Protein AF-A0A2P6PQ48-F1 (afdb_monomer_lite)

Radius of gyration: 16.37 Å; chains: 1; bounding box: 38×33×45 Å

pLDDT: mean 75.53, std 16.06, range [38.94, 94.44]

Structure (mmCIF, N/CA/C/O backbone):
data_AF-A0A2P6PQ48-F1
#
_entry.id   AF-A0A2P6PQ48-F1
#
loop_
_atom_site.group_PDB
_atom_site.id
_atom_site.type_symbol
_atom_site.label_atom_id
_atom_site.label_alt_id
_atom_site.label_comp_id
_atom_site.label_asym_id
_atom_site.label_entity_id
_atom_site.label_seq_id
_atom_site.pdbx_PDB_ins_code
_atom_site.Cartn_x
_atom_site.Cartn_y
_atom_site.Cartn_z
_atom_site.occupancy
_atom_site.B_iso_o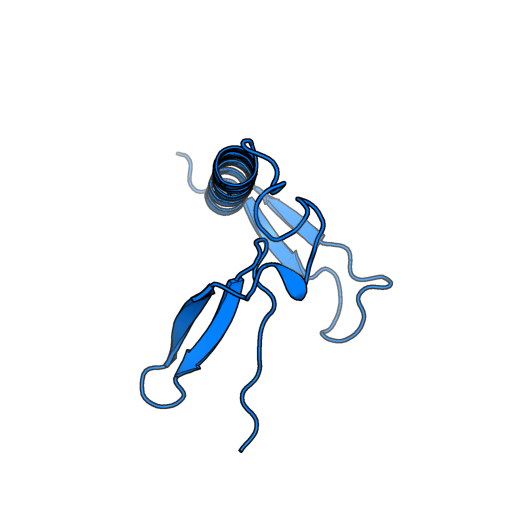r_equiv
_atom_site.auth_seq_id
_atom_site.auth_comp_id
_atom_site.auth_asym_id
_atom_site.auth_atom_id
_atom_site.pdbx_PDB_model_num
ATOM 1 N N . MET A 1 1 ? -12.338 -22.402 -8.068 1.00 40.97 1 MET A N 1
ATOM 2 C CA . MET A 1 1 ? -10.999 -21.943 -7.635 1.00 40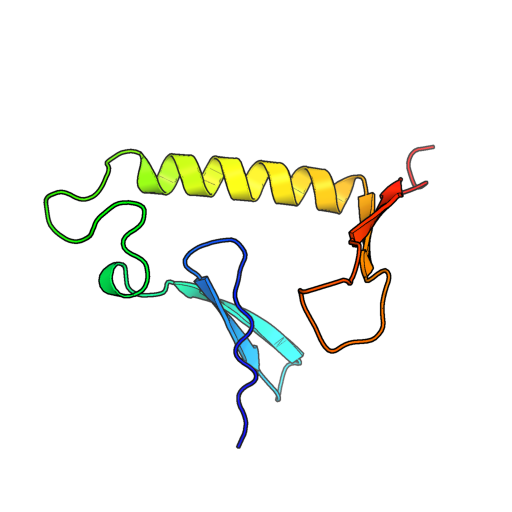.97 1 MET A CA 1
ATOM 3 C C . MET A 1 1 ? -10.948 -20.424 -7.775 1.00 40.97 1 MET A C 1
ATOM 5 O O . MET A 1 1 ? -10.420 -19.915 -8.750 1.00 40.97 1 MET A O 1
ATOM 9 N N . GLY A 1 2 ? -11.612 -19.693 -6.876 1.00 40.62 2 GLY A N 1
ATOM 10 C CA . GLY A 1 2 ? -11.705 -18.232 -6.950 1.00 40.62 2 GLY A CA 1
ATOM 11 C C . GLY A 1 2 ? -10.791 -17.603 -5.910 1.00 40.62 2 GLY A C 1
ATOM 12 O O . GLY A 1 2 ? -11.147 -17.557 -4.738 1.00 40.62 2 GLY A O 1
ATOM 13 N N . GLN A 1 3 ? -9.606 -17.160 -6.322 1.00 41.72 3 GLN A N 1
ATOM 14 C CA . GLN A 1 3 ? -8.739 -16.344 -5.476 1.00 41.72 3 GLN A CA 1
ATOM 15 C C . GLN A 1 3 ? -9.360 -14.945 -5.414 1.00 41.72 3 GLN A C 1
ATOM 17 O O . GLN A 1 3 ? -9.366 -14.220 -6.407 1.00 41.72 3 GLN A O 1
ATOM 22 N N . GLY A 1 4 ? -9.945 -14.569 -4.278 1.00 43.28 4 GLY A N 1
ATOM 23 C CA . GLY A 1 4 ? -10.420 -13.203 -4.075 1.00 43.28 4 GLY A CA 1
ATOM 24 C C . GLY A 1 4 ? -9.229 -12.254 -3.943 1.00 43.28 4 GLY A C 1
ATOM 25 O O . GLY A 1 4 ? -8.720 -12.081 -2.837 1.00 43.28 4 GLY A O 1
ATOM 26 N N . LEU A 1 5 ? -8.774 -11.659 -5.052 1.00 52.19 5 LEU A N 1
ATOM 27 C CA . LEU A 1 5 ? -7.738 -10.624 -5.044 1.00 52.19 5 LEU A CA 1
ATOM 28 C C . LEU A 1 5 ? -8.310 -9.335 -4.438 1.00 52.19 5 LEU A C 1
ATOM 30 O O . LEU A 1 5 ? -9.066 -8.607 -5.080 1.00 52.19 5 LEU A O 1
ATOM 34 N N . GLY A 1 6 ? -7.926 -9.026 -3.201 1.00 54.88 6 GLY A N 1
ATOM 35 C CA . GLY A 1 6 ? -8.146 -7.696 -2.635 1.00 54.88 6 GLY A CA 1
ATOM 36 C C . GLY A 1 6 ? -7.115 -6.707 -3.183 1.00 54.88 6 GLY A C 1
ATOM 37 O O . GLY A 1 6 ? -5.933 -7.040 -3.286 1.00 54.88 6 GLY A O 1
ATOM 38 N N . ARG A 1 7 ? -7.531 -5.480 -3.519 1.00 57.31 7 ARG A N 1
ATOM 39 C CA . ARG A 1 7 ? -6.598 -4.378 -3.815 1.00 57.31 7 ARG A CA 1
ATOM 40 C C . ARG A 1 7 ? -6.090 -3.793 -2.494 1.00 57.31 7 ARG A C 1
ATOM 42 O O . ARG A 1 7 ? -6.899 -3.398 -1.659 1.00 57.31 7 ARG A O 1
ATOM 49 N N . GLY A 1 8 ? -4.774 -3.776 -2.283 1.00 61.50 8 GLY A N 1
ATOM 50 C CA . GLY A 1 8 ? -4.171 -3.027 -1.181 1.00 61.50 8 GLY A CA 1
ATOM 51 C C . GLY A 1 8 ? -4.255 -1.511 -1.423 1.00 61.50 8 GLY A C 1
ATOM 52 O O . GLY A 1 8 ? -4.540 -1.083 -2.541 1.00 61.50 8 GLY A O 1
ATOM 53 N N . PRO A 1 9 ? -3.999 -0.679 -0.398 1.00 62.44 9 PRO A N 1
ATOM 54 C CA . PRO A 1 9 ? -3.959 0.783 -0.545 1.00 62.44 9 PRO A CA 1
ATOM 55 C C . PRO A 1 9 ? -2.756 1.271 -1.376 1.00 62.44 9 PRO A C 1
ATOM 57 O O . PRO A 1 9 ? -2.715 2.412 -1.820 1.00 62.44 9 PRO A O 1
ATOM 60 N N . THR A 1 10 ? -1.765 0.411 -1.574 1.00 69.94 10 THR A N 1
ATOM 61 C CA . THR A 1 10 ? -0.502 0.623 -2.293 1.00 69.94 10 THR A CA 1
ATOM 62 C C . THR A 1 10 ? -0.466 -0.247 -3.557 1.00 69.94 10 THR A C 1
ATOM 64 O O . THR A 1 10 ? -1.411 -0.990 -3.808 1.00 69.94 10 THR A O 1
ATOM 67 N N . GLN A 1 11 ? 0.595 -0.183 -4.379 1.00 74.12 11 GLN A N 1
ATOM 68 C CA . GLN A 1 11 ? 0.818 -1.098 -5.523 1.00 74.12 11 GLN A CA 1
ATOM 69 C C . GLN A 1 11 ? 1.071 -2.556 -5.063 1.00 74.12 11 GLN A C 1
ATOM 71 O O . GLN A 1 11 ? 2.061 -3.188 -5.423 1.00 74.12 11 GLN A O 1
ATOM 76 N N . GLU A 1 12 ? 0.185 -3.096 -4.233 1.00 80.88 12 GLU A N 1
ATOM 77 C CA . GLU A 1 12 ? 0.257 -4.402 -3.600 1.00 80.88 12 GLU A CA 1
ATOM 78 C C . GLU A 1 12 ? -1.084 -5.120 -3.776 1.00 80.88 12 GLU A C 1
ATOM 80 O O . GLU A 1 12 ? -2.164 -4.571 -3.535 1.00 80.88 12 GLU A O 1
ATOM 85 N N . VAL A 1 13 ? -1.013 -6.372 -4.207 1.00 77.12 13 VAL A N 1
ATOM 86 C CA . VAL A 1 13 ? -2.146 -7.291 -4.269 1.00 77.12 13 VAL A CA 1
ATOM 87 C C . VAL A 1 13 ? -2.213 -8.057 -2.958 1.00 77.12 13 VAL A C 1
ATOM 89 O O . VAL A 1 13 ? -1.188 -8.502 -2.450 1.00 77.12 13 VAL A O 1
ATOM 92 N N . VAL A 1 14 ? -3.415 -8.221 -2.410 1.00 80.50 14 VAL A N 1
ATOM 93 C CA . VAL A 1 14 ? -3.630 -9.064 -1.233 1.00 80.50 14 VAL A CA 1
ATOM 94 C C . VAL A 1 14 ? -4.039 -10.456 -1.685 1.00 80.50 14 VAL A C 1
ATOM 96 O O . VAL A 1 14 ? -5.157 -10.655 -2.160 1.00 80.50 14 VAL A O 1
ATOM 99 N N . GLU A 1 15 ? -3.137 -11.409 -1.500 1.00 81.19 15 GLU A N 1
ATOM 100 C CA . GLU A 1 15 ? -3.398 -12.836 -1.637 1.00 81.19 15 GLU A CA 1
ATOM 101 C C . GLU A 1 15 ? -3.997 -13.378 -0.333 1.00 81.19 15 GLU A C 1
ATOM 103 O O . GLU A 1 15 ? -3.600 -12.968 0.763 1.00 81.19 15 GLU A O 1
ATOM 108 N N . ARG A 1 16 ? -4.992 -14.265 -0.444 1.00 79.06 16 ARG A N 1
ATOM 109 C CA . ARG A 1 16 ? -5.609 -14.952 0.699 1.00 79.06 16 ARG A CA 1
ATOM 110 C C . ARG A 1 16 ? -5.305 -16.444 0.611 1.00 79.06 16 ARG A C 1
ATOM 112 O O . ARG A 1 16 ? -5.804 -17.111 -0.293 1.00 79.06 16 ARG A O 1
ATOM 119 N N . ASP A 1 17 ? -4.558 -16.961 1.578 1.00 80.88 17 ASP A N 1
ATOM 120 C CA . ASP A 1 17 ? -4.353 -18.394 1.759 1.00 80.88 17 ASP A CA 1
ATOM 121 C C . ASP A 1 17 ? -5.583 -19.018 2.421 1.00 80.88 17 ASP A C 1
ATOM 123 O O . ASP A 1 17 ? -5.888 -18.748 3.583 1.00 80.88 17 ASP A O 1
ATOM 127 N N . VAL A 1 18 ? -6.278 -19.890 1.691 1.00 76.94 18 VAL A N 1
ATOM 128 C CA . VAL A 1 18 ? -7.480 -20.585 2.187 1.00 76.94 18 VAL A CA 1
ATOM 129 C C . VAL A 1 18 ? -7.134 -21.585 3.298 1.00 76.94 18 VAL A C 1
ATOM 131 O O . VAL A 1 18 ? -7.940 -21.809 4.192 1.00 76.94 18 VAL A O 1
ATOM 134 N N . ALA A 1 19 ? -5.925 -22.155 3.283 1.00 82.81 19 ALA A N 1
ATOM 135 C CA . ALA A 1 19 ? -5.503 -23.167 4.254 1.00 82.81 19 ALA A CA 1
ATOM 136 C C . ALA A 1 19 ? -5.071 -22.593 5.616 1.00 82.81 19 ALA A C 1
ATOM 138 O O . ALA A 1 19 ? -5.157 -23.287 6.623 1.00 82.81 19 ALA A O 1
ATOM 139 N N . THR A 1 20 ? -4.582 -21.350 5.659 1.00 78.62 20 THR A N 1
ATOM 140 C CA . THR A 1 20 ? -4.044 -20.731 6.888 1.00 78.62 20 THR A CA 1
ATOM 141 C C . THR A 1 20 ? -4.764 -19.444 7.299 1.00 78.62 20 THR A C 1
ATOM 143 O O . THR A 1 20 ? -4.302 -18.763 8.211 1.00 78.62 20 THR A O 1
ATOM 146 N N . GLU A 1 21 ? -5.856 -19.076 6.610 1.00 80.06 21 GLU A N 1
ATOM 147 C CA . GLU A 1 21 ? -6.555 -17.775 6.702 1.00 80.06 21 GLU A CA 1
ATOM 148 C C . GLU A 1 21 ? -5.626 -16.546 6.631 1.00 80.06 21 GLU A C 1
ATOM 150 O O . GLU A 1 21 ? -5.994 -15.412 6.960 1.00 80.06 21 GLU A O 1
ATOM 155 N N . LYS A 1 22 ? -4.391 -16.748 6.170 1.00 84.38 22 LYS A N 1
ATOM 156 C CA . LYS A 1 22 ? -3.359 -15.728 6.155 1.00 84.38 22 LYS A CA 1
ATOM 157 C C . LYS A 1 22 ? -3.551 -14.853 4.928 1.00 84.38 22 LYS A C 1
ATOM 159 O O . LYS A 1 22 ? -3.790 -15.332 3.822 1.00 84.38 22 LYS A O 1
ATOM 164 N N . ARG A 1 23 ? -3.431 -13.541 5.119 1.00 82.88 23 ARG A N 1
ATOM 165 C CA . ARG A 1 23 ? -3.375 -12.587 4.010 1.00 82.88 23 ARG A CA 1
ATOM 166 C C . ARG A 1 23 ? -1.939 -12.157 3.786 1.00 82.88 23 ARG A C 1
ATOM 168 O O . ARG A 1 23 ? -1.250 -11.800 4.743 1.00 82.88 23 ARG A O 1
ATOM 175 N N . ARG A 1 24 ? -1.499 -12.164 2.533 1.00 81.44 24 ARG A N 1
ATOM 176 C CA . ARG A 1 24 ? -0.161 -11.728 2.142 1.00 81.44 24 ARG A CA 1
ATOM 177 C C . ARG A 1 24 ? -0.257 -10.602 1.129 1.00 81.44 24 ARG A C 1
ATOM 179 O O . ARG A 1 24 ? -0.967 -10.711 0.139 1.00 81.44 24 ARG A O 1
ATOM 186 N N . PHE A 1 25 ? 0.473 -9.525 1.383 1.00 81.94 25 PHE A N 1
ATOM 187 C CA . PHE A 1 25 ? 0.656 -8.459 0.408 1.00 81.94 25 PHE A CA 1
ATOM 188 C C . PHE A 1 25 ? 1.789 -8.851 -0.545 1.00 81.94 25 PHE A C 1
ATOM 190 O O . PHE A 1 25 ? 2.881 -9.212 -0.104 1.00 81.94 25 PHE A O 1
ATOM 197 N N . MET A 1 26 ? 1.512 -8.807 -1.843 1.00 80.31 26 MET A N 1
ATOM 198 C CA . MET A 1 26 ? 2.448 -9.088 -2.926 1.00 80.31 26 MET A CA 1
ATOM 199 C C . MET A 1 26 ? 2.635 -7.816 -3.743 1.00 80.31 26 MET A C 1
ATOM 201 O O . MET A 1 26 ? 1.650 -7.216 -4.174 1.00 80.31 26 MET A O 1
ATOM 205 N N . ALA A 1 27 ? 3.881 -7.404 -3.978 1.00 76.56 27 ALA A N 1
ATOM 206 C CA . ALA A 1 27 ? 4.159 -6.258 -4.835 1.00 76.56 27 ALA A CA 1
ATOM 207 C C . ALA A 1 27 ? 3.637 -6.524 -6.254 1.00 76.56 27 ALA A C 1
ATOM 209 O O . ALA A 1 27 ? 3.887 -7.582 -6.833 1.00 76.56 27 ALA A O 1
ATOM 210 N N . ARG A 1 28 ? 2.900 -5.559 -6.805 1.00 80.62 28 ARG A N 1
ATOM 211 C CA . ARG A 1 28 ? 2.446 -5.594 -8.192 1.00 80.62 28 ARG A CA 1
ATOM 212 C C . ARG A 1 28 ? 3.474 -4.904 -9.079 1.00 80.62 28 ARG A C 1
ATOM 214 O O . ARG A 1 28 ? 4.180 -3.992 -8.653 1.00 80.62 28 ARG A O 1
ATOM 221 N N . ASP A 1 29 ? 3.533 -5.338 -10.327 1.00 82.12 29 ASP A N 1
ATOM 222 C CA . ASP A 1 29 ? 4.410 -4.739 -11.320 1.00 82.12 29 ASP A CA 1
ATOM 223 C C . ASP A 1 29 ? 4.085 -3.245 -11.569 1.00 82.12 29 ASP A C 1
ATOM 225 O O . ASP A 1 29 ? 2.924 -2.821 -11.539 1.00 82.12 29 ASP A O 1
ATOM 229 N N . SER A 1 30 ? 5.122 -2.437 -11.821 1.00 80.00 30 SER A N 1
ATOM 230 C CA . SER A 1 30 ? 4.993 -0.974 -11.953 1.00 80.00 30 SER A CA 1
ATOM 231 C C . SER A 1 30 ? 4.293 -0.537 -13.244 1.00 80.00 30 SER A C 1
ATOM 233 O O . SER A 1 30 ? 3.763 0.572 -13.294 1.00 80.00 30 SER A O 1
ATOM 235 N N . PHE A 1 31 ? 4.236 -1.395 -14.266 1.00 83.19 31 PHE A N 1
ATOM 236 C CA . PHE A 1 31 ? 3.514 -1.128 -15.510 1.00 83.19 31 PHE A CA 1
ATOM 237 C C . PHE A 1 31 ? 2.000 -1.303 -15.352 1.00 83.19 31 PHE A C 1
ATOM 239 O O . PHE A 1 31 ? 1.238 -0.735 -16.128 1.00 83.19 31 PHE A O 1
ATOM 246 N N . SER A 1 32 ? 1.542 -2.019 -14.316 1.00 82.38 32 SER A N 1
ATOM 247 C CA . SER A 1 32 ? 0.105 -2.164 -14.039 1.00 82.38 32 SER A CA 1
ATOM 248 C C . SER A 1 32 ? -0.550 -0.861 -13.563 1.00 82.38 32 SER A C 1
ATOM 250 O O . SER A 1 32 ? -1.738 -0.663 -13.794 1.00 82.38 32 SER A O 1
ATOM 252 N N . TYR A 1 33 ? 0.199 0.009 -12.873 1.00 77.25 33 TYR A N 1
ATOM 253 C CA . TYR A 1 33 ? -0.313 1.255 -12.288 1.00 77.25 33 TYR A CA 1
ATOM 254 C C . TYR A 1 33 ? 0.739 2.374 -12.363 1.00 77.25 33 TYR A C 1
ATOM 256 O O . TYR A 1 33 ? 1.361 2.699 -11.348 1.00 77.25 33 TYR A O 1
ATOM 264 N N . PRO A 1 34 ? 0.946 3.007 -13.530 1.00 83.81 34 PRO A N 1
ATOM 265 C CA . PRO A 1 34 ? 2.071 3.913 -13.766 1.00 83.81 34 PRO A CA 1
ATOM 266 C C . PRO A 1 34 ? 1.889 5.330 -13.177 1.00 83.81 34 PRO A C 1
ATOM 268 O O . PRO A 1 34 ? 2.367 6.303 -13.752 1.00 83.81 34 PRO A O 1
ATOM 271 N N . MET A 1 35 ? 1.256 5.473 -12.004 1.00 86.94 35 MET A N 1
ATOM 272 C CA . MET A 1 35 ? 1.111 6.758 -11.285 1.00 86.94 35 MET A CA 1
ATOM 273 C C . MET A 1 35 ? 2.459 7.436 -10.994 1.00 86.94 35 MET A C 1
ATOM 275 O O . MET A 1 35 ? 2.564 8.657 -11.022 1.00 86.94 35 MET A O 1
ATOM 279 N N . PHE A 1 36 ? 3.502 6.639 -10.757 1.00 89.50 36 PHE A N 1
ATOM 280 C CA . PHE A 1 36 ? 4.877 7.104 -10.549 1.00 89.50 36 PHE A CA 1
ATOM 281 C C . PHE A 1 36 ? 5.775 6.863 -11.768 1.00 89.50 36 PHE A C 1
ATOM 283 O O . PHE A 1 36 ? 6.997 6.891 -11.632 1.00 89.50 36 PHE A O 1
ATOM 290 N N . GLN A 1 37 ? 5.179 6.628 -12.945 1.00 89.00 37 GLN A N 1
ATOM 291 C CA . GLN A 1 37 ? 5.850 6.117 -14.145 1.00 89.00 37 GLN A CA 1
ATOM 292 C C . GLN A 1 37 ? 6.463 4.717 -13.918 1.00 89.00 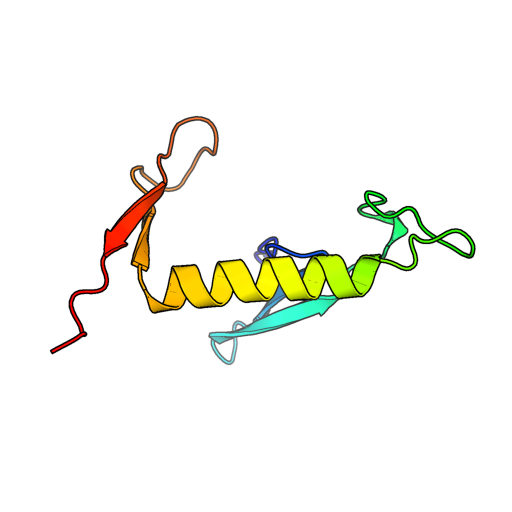37 GLN A C 1
ATOM 294 O O . GLN A 1 37 ? 6.448 4.175 -12.811 1.00 89.00 37 GLN A O 1
ATOM 299 N N . ALA A 1 38 ? 6.965 4.094 -14.984 1.00 87.12 38 ALA A N 1
ATOM 300 C CA . ALA A 1 38 ? 7.627 2.791 -14.939 1.00 87.12 38 ALA A CA 1
ATOM 301 C C . ALA A 1 38 ? 8.950 2.837 -15.726 1.00 87.12 38 ALA A C 1
ATOM 303 O O . ALA A 1 38 ? 9.130 3.683 -16.603 1.00 87.12 38 ALA A O 1
ATOM 304 N N . GLY A 1 39 ? 9.884 1.936 -15.407 1.00 87.75 39 GLY A N 1
ATOM 305 C CA . GLY A 1 39 ? 11.190 1.853 -16.070 1.00 87.75 39 GLY A CA 1
ATOM 306 C C . GLY A 1 39 ? 12.241 2.850 -15.539 1.00 87.75 39 GLY A C 1
ATOM 307 O O . GLY A 1 39 ? 12.140 3.309 -14.403 1.00 87.75 39 GLY A O 1
ATOM 308 N N . PRO A 1 40 ? 13.272 3.200 -16.332 1.00 88.88 40 PRO A N 1
ATOM 309 C CA . PRO A 1 40 ? 14.429 3.986 -15.871 1.00 88.88 40 PRO A CA 1
ATOM 310 C C . PRO A 1 40 ? 14.107 5.447 -15.514 1.00 88.88 40 PRO A C 1
ATOM 312 O O . PRO A 1 40 ? 14.942 6.142 -14.940 1.00 88.88 40 PRO A O 1
ATOM 315 N N . ARG A 1 41 ? 12.903 5.928 -15.848 1.00 91.81 41 ARG A N 1
ATOM 316 C CA . ARG A 1 41 ? 12.399 7.266 -15.497 1.00 91.81 41 ARG A CA 1
ATOM 317 C C . ARG A 1 41 ? 11.372 7.231 -14.361 1.00 91.81 41 ARG A C 1
ATOM 319 O O . ARG A 1 41 ? 10.604 8.169 -14.210 1.00 91.81 41 ARG A O 1
ATOM 326 N N . ILE A 1 42 ? 11.350 6.162 -13.563 1.00 91.25 42 ILE A N 1
ATOM 327 C CA . ILE A 1 42 ? 10.472 6.064 -12.395 1.00 91.25 42 ILE A CA 1
ATOM 328 C C . ILE A 1 42 ? 10.699 7.238 -11.435 1.00 91.25 42 ILE A C 1
ATOM 330 O O . ILE A 1 42 ? 11.830 7.680 -11.217 1.00 91.25 42 ILE A O 1
ATOM 334 N N . CYS A 1 43 ? 9.616 7.753 -10.855 1.00 91.56 43 CYS A N 1
ATOM 335 C CA . CYS A 1 43 ? 9.701 8.813 -9.862 1.00 91.56 43 CYS A CA 1
ATOM 336 C C . CYS A 1 43 ? 10.554 8.345 -8.676 1.00 91.56 43 CYS A C 1
ATOM 338 O O . CYS A 1 43 ? 10.199 7.391 -7.982 1.00 91.56 43 CYS A O 1
ATOM 340 N N . LEU A 1 44 ? 11.649 9.061 -8.403 1.00 93.38 44 LEU A N 1
ATOM 341 C CA . LEU A 1 44 ? 12.538 8.788 -7.266 1.00 93.38 44 LEU A CA 1
ATOM 342 C C . LEU A 1 44 ? 11.795 8.841 -5.919 1.00 93.38 44 LEU A C 1
ATOM 344 O O . LEU A 1 44 ? 12.192 8.188 -4.959 1.00 93.38 44 LEU A O 1
ATOM 348 N N . GLY A 1 45 ? 10.689 9.589 -5.855 1.00 92.69 45 GLY A N 1
ATOM 349 C CA . GLY A 1 45 ? 9.833 9.715 -4.675 1.00 92.69 45 GLY A CA 1
ATOM 350 C C . GLY A 1 45 ? 8.824 8.580 -4.470 1.00 92.69 45 GLY A C 1
ATOM 351 O O . GLY A 1 45 ? 8.054 8.646 -3.512 1.00 92.69 45 GLY A O 1
ATOM 352 N N . LYS A 1 46 ? 8.798 7.550 -5.331 1.00 89.31 46 LYS A N 1
ATOM 353 C CA . LYS A 1 46 ? 7.812 6.456 -5.272 1.00 89.31 46 LYS A CA 1
ATOM 354 C C . LYS A 1 46 ? 7.763 5.792 -3.892 1.00 89.31 46 LYS A C 1
ATOM 356 O O . LYS A 1 46 ? 6.715 5.789 -3.250 1.00 89.31 46 LYS A O 1
ATOM 361 N N . GLU A 1 47 ? 8.889 5.294 -3.393 1.00 89.62 47 GLU A N 1
ATOM 362 C CA . GLU A 1 47 ? 8.916 4.558 -2.120 1.00 89.62 47 GLU A CA 1
ATOM 363 C C . GLU A 1 47 ? 8.589 5.456 -0.918 1.00 89.62 47 GLU A C 1
ATOM 365 O O . GLU A 1 47 ? 7.847 5.059 -0.019 1.00 89.62 47 GLU A O 1
ATOM 370 N N . MET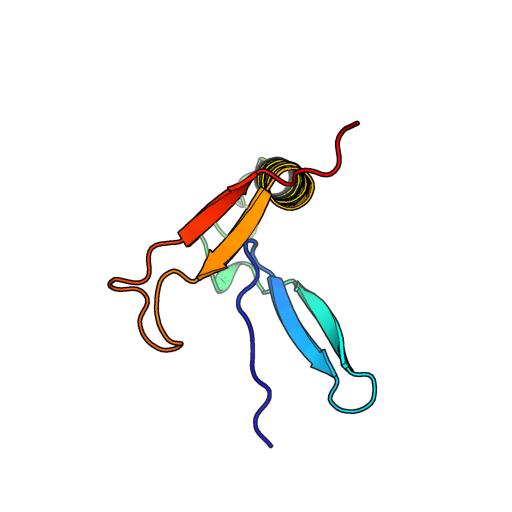 A 1 48 ? 9.052 6.710 -0.940 1.00 94.44 48 MET A N 1
ATOM 371 C CA . MET A 1 48 ? 8.734 7.688 0.105 1.00 94.44 4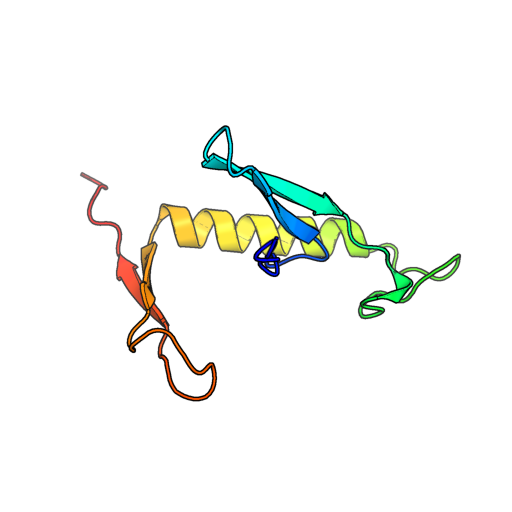8 MET A CA 1
ATOM 372 C C . MET A 1 48 ? 7.241 8.013 0.153 1.00 94.44 48 MET A C 1
ATOM 374 O O . MET A 1 48 ? 6.662 8.086 1.238 1.00 94.44 48 MET A O 1
ATOM 378 N N . SER A 1 49 ? 6.599 8.159 -1.007 1.00 91.12 49 SER A N 1
ATOM 379 C CA . SER A 1 49 ? 5.157 8.403 -1.081 1.00 91.12 49 SER A CA 1
ATOM 380 C C . SER A 1 49 ? 4.351 7.222 -0.525 1.00 91.12 49 SER A C 1
ATOM 382 O O . SER A 1 49 ? 3.418 7.420 0.257 1.00 91.12 49 SER A O 1
ATOM 384 N N . PHE A 1 50 ? 4.763 5.983 -0.826 1.00 88.44 50 PHE A N 1
ATOM 385 C CA . PHE A 1 50 ? 4.120 4.792 -0.279 1.00 88.44 50 PHE A CA 1
ATOM 386 C C . PHE A 1 50 ? 4.323 4.665 1.224 1.00 88.44 50 PHE A C 1
ATOM 388 O O . PHE A 1 50 ? 3.377 4.319 1.932 1.00 88.44 50 PHE A O 1
ATOM 395 N N . LEU A 1 51 ? 5.512 4.987 1.733 1.00 91.44 51 LEU A N 1
ATOM 396 C CA . LEU A 1 51 ? 5.772 4.980 3.168 1.00 91.44 51 LEU A CA 1
ATOM 397 C C . LEU A 1 51 ? 4.878 5.985 3.905 1.00 91.44 51 LEU A C 1
ATOM 399 O O . LEU A 1 51 ? 4.288 5.648 4.932 1.00 91.44 51 LEU A O 1
ATOM 403 N N . GLN A 1 52 ? 4.736 7.199 3.369 1.00 93.88 52 GLN A N 1
ATOM 404 C CA . GLN A 1 52 ? 3.872 8.226 3.954 1.00 93.88 52 GLN A CA 1
ATOM 405 C C . GLN A 1 52 ? 2.400 7.800 3.944 1.00 93.88 52 GLN A C 1
ATOM 407 O O . GLN A 1 52 ? 1.738 7.885 4.977 1.00 93.88 52 GLN A O 1
ATOM 412 N N . MET A 1 53 ? 1.905 7.263 2.827 1.00 90.94 53 MET A N 1
ATOM 413 C CA . MET A 1 53 ? 0.529 6.775 2.733 1.00 90.94 53 MET A CA 1
ATOM 414 C C . MET A 1 53 ? 0.265 5.616 3.704 1.00 90.94 53 MET A C 1
ATOM 416 O O . MET A 1 53 ? -0.715 5.651 4.448 1.00 90.94 53 MET A O 1
ATOM 420 N N . LYS A 1 54 ? 1.170 4.626 3.777 1.00 90.25 54 LYS A N 1
ATOM 421 C CA . LYS A 1 54 ? 1.077 3.520 4.747 1.00 90.25 54 LYS A CA 1
ATOM 422 C C . LYS A 1 54 ? 1.079 4.029 6.187 1.00 90.25 54 LYS A C 1
ATOM 424 O O . LYS A 1 54 ? 0.315 3.525 7.003 1.00 90.25 54 LYS A O 1
ATOM 429 N N . ARG A 1 55 ? 1.899 5.038 6.501 1.00 94.06 55 ARG A N 1
ATOM 430 C CA . ARG A 1 55 ? 1.968 5.636 7.842 1.00 94.06 55 ARG A CA 1
ATOM 431 C C . ARG A 1 55 ? 0.660 6.316 8.234 1.00 94.06 55 ARG A C 1
ATOM 433 O O . ARG A 1 55 ? 0.185 6.100 9.344 1.00 94.06 55 ARG A O 1
ATOM 440 N N . VAL A 1 56 ? 0.071 7.102 7.332 1.00 92.75 56 VAL A N 1
ATOM 441 C CA . VAL A 1 56 ? -1.230 7.747 7.571 1.00 92.75 56 VAL A CA 1
ATOM 442 C C . VAL A 1 56 ? -2.309 6.691 7.791 1.00 92.75 56 VAL A C 1
ATOM 444 O O . VAL A 1 56 ? -3.024 6.755 8.787 1.00 92.75 56 VAL A O 1
ATOM 447 N N . VAL A 1 57 ? -2.384 5.676 6.925 1.00 89.44 57 VAL A N 1
ATOM 448 C CA . VAL A 1 57 ? -3.354 4.579 7.069 1.00 89.44 57 VAL A CA 1
ATOM 449 C C . VAL A 1 57 ? -3.158 3.835 8.394 1.00 89.44 57 VAL A C 1
ATOM 451 O O . VAL A 1 57 ? -4.136 3.576 9.089 1.00 89.44 57 VAL A O 1
ATOM 454 N N . ALA A 1 58 ? -1.919 3.539 8.790 1.00 90.38 58 ALA A N 1
ATOM 455 C CA . ALA A 1 58 ? -1.629 2.877 10.061 1.00 90.38 58 ALA A CA 1
ATOM 456 C C . ALA A 1 58 ? -2.092 3.703 11.273 1.00 90.38 58 ALA A C 1
ATOM 458 O O . ALA A 1 58 ? -2.715 3.156 12.182 1.00 90.38 58 ALA A O 1
ATOM 459 N N . GLU A 1 59 ? -1.844 5.017 11.280 1.00 91.75 59 GLU A N 1
ATOM 460 C CA . GLU A 1 59 ? -2.309 5.904 12.355 1.00 91.75 59 GLU A CA 1
ATOM 461 C C . GLU A 1 59 ? -3.837 6.020 12.391 1.00 91.75 59 GLU A C 1
ATOM 463 O O . GLU A 1 59 ? -4.430 5.985 13.471 1.00 91.75 59 GLU A O 1
ATOM 468 N N . VAL A 1 60 ? -4.487 6.104 11.227 1.00 89.25 60 VAL A N 1
ATOM 469 C CA . VAL A 1 60 ? -5.952 6.140 11.135 1.00 89.25 60 VAL A CA 1
ATOM 470 C C . VAL A 1 60 ? -6.549 4.839 11.665 1.00 89.25 60 VAL A C 1
ATOM 472 O O . VAL A 1 60 ? -7.414 4.889 12.531 1.00 89.25 60 VAL A O 1
ATOM 475 N N . LEU A 1 61 ? -6.054 3.679 11.228 1.00 86.94 61 LEU A N 1
ATOM 476 C CA . LEU A 1 61 ? -6.544 2.375 11.690 1.00 86.94 61 LEU A CA 1
ATOM 477 C C . LEU A 1 61 ? -6.278 2.134 13.183 1.00 86.94 61 LEU A C 1
ATOM 479 O O . LEU A 1 61 ? -7.044 1.433 13.842 1.00 86.94 61 LEU A O 1
ATOM 483 N N . LYS A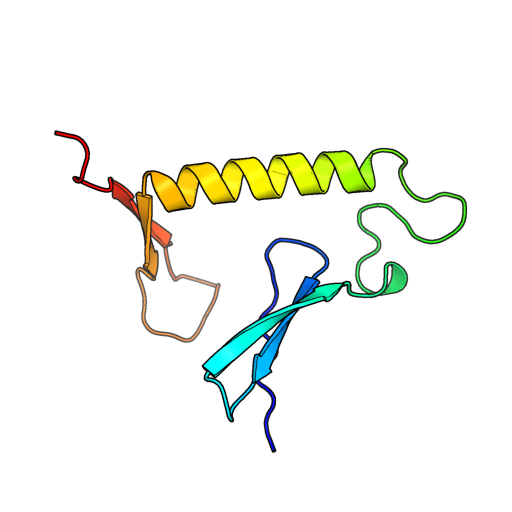 1 62 ? -5.208 2.717 13.735 1.00 87.50 62 LYS A N 1
ATOM 484 C CA . LYS A 1 62 ? -4.905 2.644 15.170 1.00 87.50 62 LYS A CA 1
ATOM 485 C C . LYS A 1 62 ? -5.891 3.465 16.003 1.00 87.50 62 LYS A C 1
ATOM 487 O O . LYS A 1 62 ? -6.304 3.021 17.071 1.00 87.50 62 LYS A O 1
ATOM 492 N N . ARG A 1 63 ? -6.250 4.665 15.537 1.00 87.00 63 ARG A N 1
ATOM 493 C CA . ARG A 1 63 ? -7.088 5.619 16.285 1.00 87.00 63 ARG A CA 1
ATOM 494 C C . ARG A 1 63 ? -8.577 5.498 15.988 1.00 87.00 63 ARG A C 1
ATOM 496 O O . ARG A 1 63 ? -9.382 5.931 16.805 1.00 87.00 63 ARG A O 1
ATOM 503 N N . PHE A 1 64 ? -8.954 4.918 14.855 1.00 86.00 64 PHE A N 1
ATOM 504 C CA . PHE A 1 64 ? -10.335 4.847 14.394 1.00 86.00 64 PHE A CA 1
ATOM 505 C C . PHE A 1 64 ? -10.693 3.427 13.963 1.00 86.00 64 PHE A C 1
ATOM 507 O O . PHE A 1 64 ? -9.943 2.746 13.266 1.00 86.00 64 PHE A O 1
ATOM 514 N N . LYS A 1 65 ? -11.882 2.980 14.360 1.00 84.12 65 LYS A N 1
ATOM 515 C CA . LYS A 1 65 ? -12.524 1.790 13.816 1.00 84.12 65 LYS A CA 1
ATOM 516 C C . LYS A 1 65 ? -13.259 2.193 12.540 1.00 84.12 65 LYS A C 1
ATOM 518 O O . LYS A 1 65 ? -14.280 2.875 12.591 1.00 84.12 65 LYS A O 1
ATOM 523 N N . VAL A 1 66 ? -12.711 1.762 11.411 1.00 82.62 66 VAL A N 1
ATOM 524 C CA . VAL A 1 66 ? -13.285 1.969 10.082 1.00 82.62 66 VAL A CA 1
ATOM 525 C C . VAL A 1 66 ? -14.377 0.925 9.861 1.00 82.62 66 VAL A C 1
ATOM 527 O O . VAL A 1 66 ? -14.092 -0.273 9.906 1.00 82.62 66 VAL A O 1
ATOM 530 N N . VAL A 1 67 ? -15.620 1.363 9.660 1.00 82.94 67 VAL A N 1
ATOM 531 C CA . VAL A 1 67 ? -16.751 0.481 9.338 1.00 82.94 67 VAL A CA 1
ATOM 532 C C . VAL A 1 67 ? -17.401 0.912 8.018 1.00 82.94 67 VAL A C 1
ATOM 534 O O . VAL A 1 67 ? -17.517 2.115 7.765 1.00 82.94 67 VAL A O 1
ATOM 537 N N . PRO A 1 68 ? -17.804 -0.038 7.156 1.00 76.31 68 PRO A N 1
ATOM 538 C CA . PRO A 1 68 ? -18.587 0.289 5.971 1.00 76.31 68 PRO A CA 1
ATOM 539 C C . PRO A 1 68 ? -19.962 0.812 6.408 1.00 76.31 68 PRO A C 1
ATOM 541 O O . PRO A 1 68 ? -20.613 0.199 7.252 1.00 76.31 68 PRO A O 1
ATOM 544 N N . ALA A 1 69 ? -20.401 1.948 5.866 1.00 67.38 69 ALA A N 1
ATOM 545 C CA . ALA A 1 69 ? -21.715 2.537 6.143 1.00 67.38 69 ALA A CA 1
ATOM 546 C C . ALA A 1 69 ? -22.797 2.085 5.138 1.00 67.38 69 ALA A C 1
ATOM 548 O O . ALA A 1 69 ? -23.797 2.773 4.965 1.00 67.38 69 ALA A O 1
ATOM 549 N N . GLY A 1 70 ? -22.605 0.937 4.481 1.00 63.72 70 GLY A N 1
ATOM 550 C CA . GLY A 1 70 ? -23.556 0.325 3.550 1.00 63.72 70 GLY A CA 1
ATOM 551 C C . GLY A 1 70 ? -23.254 -1.161 3.336 1.00 63.72 70 GLY A C 1
ATOM 552 O O . GLY A 1 70 ? -22.140 -1.609 3.621 1.00 63.72 70 GLY A O 1
ATOM 553 N N . GLU A 1 71 ? -24.254 -1.917 2.875 1.00 53.22 71 GLU A N 1
ATOM 554 C CA . GLU A 1 71 ? -24.112 -3.337 2.541 1.00 53.22 71 GLU A CA 1
ATOM 555 C C . GLU A 1 71 ? -23.097 -3.536 1.402 1.00 53.22 71 GLU A C 1
ATOM 557 O O . GLU A 1 71 ? -22.916 -2.701 0.515 1.00 53.22 71 GLU A O 1
ATOM 562 N N . GLU A 1 72 ? -22.371 -4.642 1.503 1.00 51.72 72 GLU A N 1
ATOM 563 C CA . GLU A 1 72 ? -21.300 -5.094 0.623 1.00 51.72 72 GLU A CA 1
ATOM 564 C C . GLU A 1 72 ? -21.711 -5.109 -0.859 1.00 51.72 72 GLU A C 1
ATOM 566 O O . GLU A 1 72 ? -22.363 -6.039 -1.321 1.00 51.72 72 GLU A O 1
ATOM 571 N N . GLY A 1 73 ? -21.317 -4.099 -1.643 1.00 47.81 73 GLY A N 1
ATOM 572 C CA . GLY A 1 73 ? -21.594 -4.187 -3.078 1.00 47.81 73 GLY A CA 1
ATOM 573 C C . GLY A 1 73 ? -21.150 -3.065 -3.997 1.00 47.81 73 GLY A C 1
ATOM 574 O O . GLY A 1 73 ? -20.747 -3.389 -5.104 1.00 47.81 73 GLY A O 1
ATOM 575 N N . GLU A 1 74 ? -21.166 -1.790 -3.601 1.00 38.94 74 GLU A N 1
ATOM 576 C CA . GLU A 1 74 ? -20.955 -0.728 -4.596 1.00 38.94 74 GLU A CA 1
ATOM 577 C C . GLU A 1 74 ? -20.243 0.503 -4.021 1.00 38.94 74 GLU A C 1
ATOM 579 O O . GLU A 1 74 ? -20.693 1.138 -3.064 1.00 38.94 74 GLU A O 1
ATOM 584 N N . TRP A 1 75 ? -19.106 0.860 -4.625 1.00 50.75 75 TRP A N 1
ATOM 585 C CA . TRP A 1 75 ? -18.267 2.008 -4.246 1.00 50.75 75 TRP A CA 1
ATOM 586 C C . TRP A 1 75 ? -18.892 3.368 -4.621 1.00 50.75 75 TRP A C 1
ATOM 588 O O . TRP A 1 75 ? -18.237 4.396 -4.473 1.00 50.75 75 TRP A O 1
ATOM 598 N N . GLU A 1 76 ? -20.147 3.385 -5.080 1.00 39.50 76 GLU A N 1
ATOM 599 C CA . GLU A 1 76 ? -20.889 4.594 -5.469 1.00 39.50 76 GLU A CA 1
ATOM 600 C C . GLU A 1 76 ? -21.769 5.197 -4.361 1.00 39.50 76 GLU A C 1
ATOM 602 O O . GLU A 1 76 ? -22.402 6.227 -4.574 1.00 39.50 76 GLU A O 1
ATOM 607 N N . GLY A 1 77 ? -21.777 4.642 -3.146 1.00 45.41 77 GLY A N 1
ATOM 608 C CA . GLY A 1 77 ? -22.569 5.241 -2.060 1.00 45.41 77 GLY A CA 1
ATOM 609 C C . GLY A 1 77 ? -22.292 4.748 -0.644 1.00 45.41 77 GLY A C 1
ATOM 610 O O . GLY A 1 77 ? -22.873 5.274 0.304 1.00 45.41 77 GLY A O 1
ATOM 611 N N . ALA A 1 78 ? -21.400 3.773 -0.457 1.00 47.38 78 ALA A N 1
ATOM 612 C CA . ALA A 1 78 ? -21.018 3.318 0.872 1.00 47.38 78 ALA A CA 1
ATOM 613 C C . ALA A 1 78 ? -20.095 4.353 1.535 1.00 47.38 78 ALA A C 1
ATOM 615 O O . ALA A 1 78 ? -18.886 4.383 1.301 1.00 47.38 78 ALA A O 1
ATOM 616 N N . GLY A 1 79 ? -20.665 5.215 2.379 1.00 54.97 79 GLY A N 1
ATOM 617 C CA . GLY A 1 79 ? -19.867 6.048 3.272 1.00 54.97 79 GLY A CA 1
ATOM 618 C C . GLY A 1 79 ? -18.919 5.174 4.098 1.00 54.97 79 GLY A C 1
ATOM 619 O O . GLY A 1 79 ? -19.252 4.059 4.490 1.00 54.97 79 GLY A O 1
ATOM 620 N N . VAL A 1 80 ? -17.712 5.654 4.369 1.00 65.94 80 VAL A N 1
ATOM 621 C CA . VAL A 1 80 ? -16.836 5.018 5.354 1.00 65.94 80 VAL A CA 1
ATOM 622 C C . VAL A 1 80 ? -17.066 5.740 6.672 1.00 65.94 80 VAL A C 1
ATOM 624 O O . VAL A 1 80 ? -16.751 6.923 6.790 1.00 65.94 80 VAL A O 1
ATOM 627 N N . ALA A 1 81 ? -17.636 5.055 7.662 1.00 74.31 81 ALA A N 1
ATOM 628 C CA . ALA A 1 81 ? -17.793 5.630 8.990 1.00 74.31 81 ALA A CA 1
ATOM 629 C C . ALA A 1 81 ? -16.531 5.358 9.821 1.00 74.31 81 ALA A C 1
ATOM 631 O O . ALA A 1 81 ? -16.107 4.214 10.002 1.00 74.31 81 ALA A O 1
ATOM 632 N N . CYS A 1 82 ? -15.927 6.427 10.338 1.00 72.81 82 CYS A N 1
ATOM 633 C CA . CYS A 1 82 ? -14.770 6.363 11.225 1.00 72.81 82 CYS A CA 1
ATOM 634 C C . CYS A 1 82 ? -15.232 6.580 12.666 1.00 72.81 82 CYS A C 1
ATOM 636 O O . CYS A 1 82 ? -15.430 7.713 13.101 1.00 72.81 82 CYS A O 1
ATOM 638 N N . LEU A 1 83 ? -15.401 5.495 13.420 1.00 79.25 83 LEU A N 1
ATOM 639 C CA . LEU A 1 83 ? -15.696 5.579 14.849 1.00 79.25 83 LEU A CA 1
ATOM 640 C C . LEU A 1 83 ? -14.379 5.767 15.618 1.00 79.25 83 LEU A C 1
ATOM 642 O O . LEU A 1 83 ? -13.467 4.961 15.427 1.00 79.25 83 LEU A O 1
ATOM 646 N N . PRO A 1 84 ? -14.234 6.778 16.490 1.00 81.69 84 PRO A N 1
ATOM 647 C CA . PRO A 1 84 ? -13.043 6.910 17.324 1.00 81.69 84 PRO A CA 1
ATOM 648 C C . PRO A 1 84 ? -12.868 5.664 18.201 1.00 81.69 84 PRO A C 1
ATOM 650 O O . PRO A 1 84 ? -13.819 5.151 18.798 1.00 81.69 84 PRO A O 1
ATOM 653 N N . ASN A 1 85 ? -11.646 5.137 18.248 1.00 75.56 85 ASN A N 1
ATOM 654 C CA . ASN A 1 85 ? -11.314 3.953 19.024 1.00 75.56 85 ASN A CA 1
ATOM 655 C C . ASN A 1 85 ? -11.241 4.357 20.503 1.00 75.56 85 ASN A C 1
ATOM 657 O O . ASN A 1 85 ? -10.252 4.928 20.949 1.00 75.56 85 ASN A O 1
ATOM 661 N N . ARG A 1 86 ? -12.320 4.092 21.248 1.00 67.12 86 ARG A N 1
ATOM 662 C CA . ARG A 1 86 ? -12.555 4.505 22.647 1.00 67.12 86 ARG A CA 1
ATOM 663 C C . ARG A 1 86 ? -11.631 3.818 23.687 1.00 67.12 86 ARG A C 1
ATOM 665 O O . ARG A 1 86 ? -12.050 3.624 24.819 1.00 67.12 86 ARG A O 1
ATOM 672 N N . LYS A 1 87 ? -10.428 3.368 23.301 1.00 60.03 87 LYS A N 1
ATOM 673 C CA . LYS A 1 87 ? -9.483 2.584 24.131 1.00 60.03 87 LYS A CA 1
ATOM 674 C C . LYS A 1 87 ? -8.310 3.399 24.698 1.00 60.03 87 LYS A C 1
ATOM 676 O O . LYS A 1 87 ? -7.268 2.831 25.004 1.00 60.03 87 LYS A O 1
ATOM 681 N N . ASN A 1 88 ? -8.450 4.711 24.820 1.00 52.28 88 ASN A N 1
ATOM 682 C CA . ASN A 1 88 ? -7.493 5.567 25.515 1.00 52.28 88 ASN A CA 1
ATOM 683 C C . ASN A 1 88 ? -8.108 6.114 26.810 1.00 52.28 88 ASN A C 1
ATOM 685 O O . ASN A 1 88 ? -8.505 7.274 26.864 1.00 52.28 88 ASN A O 1
ATOM 689 N N . GLU A 1 89 ? -8.176 5.249 27.822 1.00 47.75 89 GLU A N 1
ATOM 690 C CA . GLU A 1 89 ? -8.005 5.640 29.227 1.00 47.75 89 GLU A CA 1
ATOM 691 C C . GLU A 1 89 ? -6.666 5.062 29.696 1.00 47.75 89 GLU A C 1
ATOM 693 O O . GLU A 1 89 ? -6.417 3.871 29.384 1.00 47.75 89 GLU A O 1
#

Foldseek 3Di:
DDFPWDDDPAQWTWTADPVPRDTDTDHHACVVPQPQHDDPNGNPCRVVVVVVVVVVVVVQVVQWDWDFCDDPDDPPDTDTDTHGPPPDD

Sequence (89 aa):
MGQGLGRGPTQEVVERDVATEKRRFMARDSFSYPMFQAGPRICLGKEMSFLQMKRVVAEVLKRFKVVPAGEEGEWEGAGVACLPNRKNE

InterPro domains:
  IPR001128 Cytochrome P450 [PF00067] (28-71)
  IPR036396 Cytochrome P450 superfamily [G3DSA:1.10.630.10] (20-88)
  IPR036396 Cytochrome P450 superfamily [SSF48264] (27-73)

Secondary structure (DSSP, 8-state):
-----EEPSSSEEEEE-TTT--EEEEEPPTTSSGGG--GGG--TTHHHHHHHHHHHHHHHHHHEEEEESS-TT-TTT--EEEEE-----

Organism: Rosa chinensis (NCBI:txid74649)